Protein 6F8F (pdb70)

Foldseek 3Di:
DKDKDKDKDKDALQVCCCVVQHQKHKDDWDDRDPVDQWIKIKMWRCAQDDPVRRQAIWIKIATAGAHPFKWWKKKKKFWQFPVRDTDLIDIDPGTDIHGHGDIDGGSHSDGVVCCPPCVNRRQVNHMIMMMMMMMTD/DVDDPDDDDD

Nearest PDB structures (foldseek):
  7liq-assembly1_A  TM=9.786E-01  e=2.882E-26  Homo sapiens
  7klz-assembly1_A  TM=9.822E-01  e=1.164E-24  Homo sapiens
  6i41-assembly1_A  TM=9.620E-01  e=3.241E-24  Homo sapiens
  6i7a-assembly1_E  TM=9.557E-01  e=4.069E-24  Homo sapiens
  6i5p-assembly1_A  TM=9.547E-01  e=4.308E-24  Homo sapiens

B-factor: mean 62.95, std 16.8, range [38.71, 118.48]

Sequence (147 aa):
KVVKFSYMWT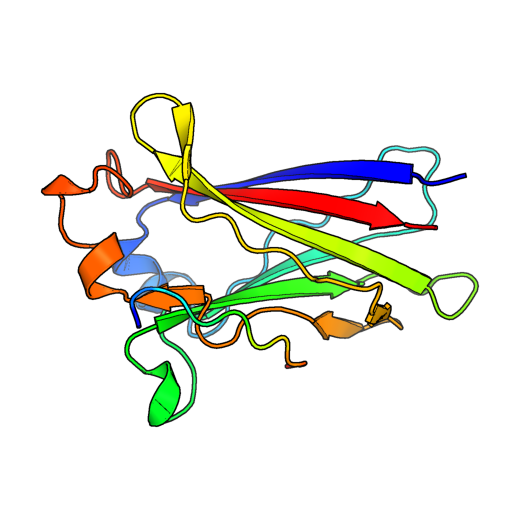INNFSFCREEMGEVIKSSTFSSGANDKLKWCLRVNPKGLDEESKDYLSLYLLLVSCPKSEVRAKFKFSILNAKGEETKAMESQRAYRFVQGKDWGFKKFIRRDFLLDEANGLLPDDKLTLFCEVSVVPEQDCAVTSG

Structure (mmCIF, N/CA/C/O backbone):
data_6F8F
#
_entry.id   6F8F
#
_cell.length_a   53.925
_cell.length_b   53.925
_cell.length_c   207.410
_cell.angle_alpha   90.00
_cell.angle_beta   90.00
_cell.angle_gamma   120.00
#
_symmetry.space_group_name_H-M   'P 65 2 2'
#
loop_
_entity.id
_entity.type
_entity.pdbx_description
1 polymer 'Speckle-type POZ protein'
2 polymer 'Pancreas/duodenum homeobox protein 1'
3 water water
#
loop_
_atom_site.group_PDB
_atom_site.id
_atom_site.type_symbol
_atom_site.label_atom_id
_atom_site.label_alt_id
_atom_site.label_comp_id
_atom_site.label_asym_id
_atom_site.label_entity_id
_atom_site.label_seq_id
_atom_site.pdbx_PDB_ins_code
_atom_site.Cartn_x
_atom_site.Cartn_y
_atom_site.Cartn_z
_atom_site.occupancy
_atom_site.B_iso_or_equiv
_atom_site.auth_seq_id
_atom_site.auth_comp_id
_atom_site.auth_asym_id
_atom_site.auth_atom_id
_atom_site.pdbx_PDB_model_num
ATOM 1 N N . LYS A 1 7 ? 16.674 30.771 -11.789 1.00 114.32 28 LYS D N 1
ATOM 2 C CA . LYS A 1 7 ? 17.650 29.781 -11.227 1.00 109.07 28 LYS D CA 1
ATOM 3 C C . LYS A 1 7 ? 17.175 29.133 -9.905 1.00 106.53 28 LYS D C 1
ATOM 4 O O . LYS A 1 7 ? 16.300 29.662 -9.181 1.00 98.92 28 LYS D O 1
ATOM 7 N N . VAL A 1 8 ? 17.759 27.963 -9.636 1.00 106.48 29 VAL D N 1
ATOM 8 C CA . VAL A 1 8 ? 17.571 27.224 -8.379 1.00 103.28 29 VAL D CA 1
ATOM 9 C C . VAL A 1 8 ? 18.429 27.779 -7.233 1.00 101.63 29 VAL D C 1
ATOM 10 O O . VAL A 1 8 ? 19.616 28.098 -7.422 1.00 103.16 29 VAL D O 1
ATOM 14 N N . VAL A 1 9 ? 17.807 27.892 -6.056 1.00 94.18 30 VAL D N 1
ATOM 15 C CA . VAL A 1 9 ? 18.498 28.151 -4.787 1.00 80.05 30 VAL D CA 1
ATOM 16 C C . VAL A 1 9 ? 18.617 26.811 -4.035 1.00 74.19 30 VAL D C 1
ATOM 17 O O . VAL A 1 9 ? 17.604 26.292 -3.524 1.00 69.86 30 VAL D O 1
ATOM 21 N N . LYS A 1 10 ? 19.828 26.261 -3.973 1.00 63.04 31 LYS D N 1
ATOM 22 C CA . LYS A 1 10 ? 20.072 24.982 -3.322 1.00 69.76 31 LYS D CA 1
ATOM 23 C C . LYS A 1 10 ? 20.649 25.287 -1.908 1.00 69.16 31 LYS D C 1
ATOM 24 O O . LYS A 1 10 ? 21.605 26.036 -1.787 1.00 69.61 31 LYS D O 1
ATOM 28 N N . PHE A 1 11 ? 20.056 24.741 -0.843 1.00 58.61 32 PHE D N 1
ATOM 29 C CA . PHE A 1 11 ? 20.670 24.846 0.501 1.00 61.29 32 PHE D CA 1
ATOM 30 C C . PHE A 1 11 ? 20.456 23.564 1.345 1.00 64.28 32 PHE D C 1
ATOM 31 O O . PHE A 1 11 ? 19.818 22.589 0.872 1.00 58.77 32 PHE D O 1
ATOM 39 N N . SER A 1 12 ? 20.992 23.573 2.573 1.00 53.35 33 SER D N 1
ATOM 40 C CA . SER A 1 12 ? 20.942 22.433 3.478 1.00 52.85 33 SER D CA 1
ATOM 41 C C . SER A 1 12 ? 20.797 22.784 4.952 1.00 55.06 33 SER D C 1
ATOM 42 O O . SER A 1 12 ? 20.877 23.943 5.363 1.00 59.39 33 SER D O 1
ATOM 45 N N . TYR A 1 13 ? 20.509 21.757 5.730 1.00 49.41 34 TYR D N 1
ATOM 46 C CA . TYR A 1 13 ? 20.378 21.849 7.168 1.00 50.91 34 TYR D CA 1
ATOM 47 C C . TYR A 1 13 ? 20.796 20.504 7.668 1.00 48.82 34 TYR D C 1
ATOM 48 O O . TYR A 1 13 ? 20.369 19.485 7.100 1.00 46.42 34 TYR D O 1
ATOM 57 N N . MET A 1 14 ? 21.573 20.496 8.733 1.00 43.26 35 MET D N 1
ATOM 58 C CA . MET A 1 14 ? 21.961 19.298 9.458 1.00 44.04 35 MET D CA 1
ATOM 59 C C . MET A 1 14 ? 21.335 19.317 10.816 1.00 45.42 35 MET D C 1
ATOM 60 O O . MET A 1 14 ? 21.541 20.261 11.604 1.00 45.06 35 MET D O 1
ATOM 65 N N . TRP A 1 15 ? 20.515 18.303 11.095 1.00 42.95 36 TRP D N 1
ATOM 66 C CA . TRP A 1 15 ? 19.771 18.245 12.320 1.00 44.30 36 TRP D CA 1
ATOM 67 C C . TRP A 1 15 ? 20.301 17.085 13.177 1.00 46.79 36 TRP D C 1
ATOM 68 O O . TRP A 1 15 ? 20.343 15.953 12.698 1.00 46.07 36 TRP D O 1
ATOM 79 N N . THR A 1 16 ? 20.757 17.352 14.397 1.00 48.88 37 THR D N 1
ATOM 80 C CA . THR A 1 16 ? 21.214 16.249 15.286 1.00 52.04 37 THR D CA 1
ATOM 81 C C . THR A 1 16 ? 20.195 16.120 16.388 1.00 47.47 37 THR D C 1
ATOM 82 O O . THR A 1 16 ? 19.928 17.068 17.089 1.00 47.67 37 THR D O 1
ATOM 86 N N . ILE A 1 17 ? 19.558 14.964 16.467 1.00 42.08 38 ILE D N 1
ATOM 87 C CA . ILE A 1 17 ? 18.667 14.661 17.552 1.00 45.25 38 ILE D CA 1
ATOM 88 C C . ILE A 1 17 ? 19.445 13.814 18.542 1.00 48.01 38 ILE D C 1
ATOM 89 O O . ILE A 1 17 ? 19.745 12.659 18.242 1.00 41.57 38 ILE D O 1
ATOM 94 N N . ASN A 1 18 ? 19.743 14.399 19.711 1.00 45.70 39 ASN D N 1
ATOM 95 C CA . ASN A 1 18 ? 20.457 13.671 20.777 1.00 49.97 39 ASN D CA 1
ATOM 96 C C . ASN A 1 18 ? 19.504 12.720 21.491 1.00 45.32 39 ASN D C 1
ATOM 97 O O . ASN A 1 18 ? 18.268 12.944 21.577 1.00 44.10 39 ASN D O 1
ATOM 102 N N . ASN A 1 19 ? 20.079 11.660 22.017 1.00 43.61 40 ASN D N 1
ATOM 103 C CA . ASN A 1 19 ? 19.327 10.680 22.865 1.00 48.27 40 ASN D CA 1
ATOM 104 C C . ASN A 1 19 ? 18.111 10.169 22.130 1.00 46.38 40 ASN D C 1
ATOM 105 O O . ASN A 1 19 ? 16.972 10.148 22.661 1.00 44.36 40 ASN D O 1
ATOM 110 N N . PHE A 1 20 ? 18.368 9.753 20.900 1.00 47.72 41 PHE D N 1
ATOM 111 C CA . PHE A 1 20 ? 17.290 9.426 19.946 1.00 49.42 41 PHE D CA 1
ATOM 112 C C . PHE A 1 20 ? 16.436 8.295 20.501 1.00 55.38 41 PHE D C 1
ATOM 113 O O . PHE A 1 20 ? 15.206 8.350 20.451 1.00 46.47 41 PHE D O 1
ATOM 121 N N . SER A 1 21 ? 17.076 7.279 21.084 1.00 58.26 42 SER D N 1
ATOM 122 C CA . SER A 1 21 ? 16.315 6.122 21.618 1.00 55.67 42 SER D CA 1
ATOM 123 C C . SER A 1 21 ? 15.259 6.470 22.678 1.00 49.53 42 SER D C 1
ATOM 124 O O . SER A 1 21 ? 14.365 5.692 22.855 1.00 51.72 42 SER D O 1
ATOM 127 N N . PHE A 1 22 ? 15.323 7.664 23.318 1.00 54.70 43 PHE D N 1
ATOM 128 C CA . PHE A 1 22 ? 14.312 8.173 24.296 1.00 52.61 43 PHE D CA 1
ATOM 129 C C . PHE A 1 22 ? 13.466 9.351 23.813 1.00 58.21 43 PHE D C 1
ATOM 130 O O . PHE A 1 22 ? 12.670 9.910 24.594 1.00 60.84 43 PHE D O 1
ATOM 138 N N . CYS A 1 23 ? 13.619 9.759 22.551 1.00 58.11 44 CYS D N 1
ATOM 139 C CA . CYS A 1 23 ? 13.066 11.050 22.134 1.00 49.82 44 CYS D CA 1
ATOM 140 C C . CYS A 1 23 ? 11.600 11.035 21.962 1.00 49.21 44 CYS D C 1
ATOM 141 O O . CYS A 1 23 ? 10.981 12.106 21.904 1.00 52.96 44 CYS D O 1
ATOM 144 N N . ARG A 1 24 ? 11.000 9.866 21.826 1.00 58.89 45 ARG D N 1
ATOM 145 C CA . ARG A 1 24 ? 9.531 9.840 21.717 1.00 68.46 45 ARG D CA 1
ATOM 146 C C . ARG A 1 24 ? 8.912 10.237 23.085 1.00 66.92 45 ARG D C 1
ATOM 147 O O . ARG A 1 24 ? 7.933 10.982 23.139 1.00 66.67 45 ARG D O 1
ATOM 155 N N . GLU A 1 25 ? 9.548 9.790 24.163 1.00 66.16 46 GLU D N 1
ATOM 156 C CA . GLU A 1 25 ? 9.167 10.140 25.557 1.00 77.32 46 GLU D CA 1
ATOM 157 C C . GLU A 1 25 ? 9.453 11.616 25.890 1.00 71.95 46 GLU D C 1
ATOM 158 O O . GLU A 1 25 ? 8.559 12.343 26.340 1.00 78.78 46 GLU D O 1
ATOM 164 N N . GLU A 1 26 ? 10.696 12.025 25.651 1.00 64.65 47 GLU D N 1
ATOM 165 C CA . GLU A 1 26 ? 11.242 13.341 26.053 1.00 67.03 47 GLU D CA 1
ATOM 166 C C . GLU A 1 26 ? 10.786 14.536 25.163 1.00 70.62 47 GLU D C 1
ATOM 167 O O . GLU A 1 26 ? 10.616 15.670 25.652 1.00 67.94 47 GLU D O 1
ATOM 173 N N . MET A 1 27 ? 10.582 14.258 23.874 1.00 66.77 48 MET D N 1
ATOM 174 C CA . MET A 1 27 ? 10.203 15.252 22.836 1.00 60.02 48 MET D CA 1
ATOM 175 C C . MET A 1 27 ? 8.808 15.074 22.225 1.00 58.22 48 MET D C 1
ATOM 176 O O . MET A 1 27 ? 8.288 16.012 21.648 1.00 55.59 48 MET D O 1
ATOM 181 N N . GLY A 1 28 ? 8.253 13.864 22.284 1.00 58.17 49 GLY D N 1
ATOM 182 C CA . GLY A 1 28 ? 6.889 13.603 21.836 1.00 61.84 49 GLY D CA 1
ATOM 183 C C . GLY A 1 28 ? 6.761 12.766 20.563 1.00 56.02 49 GLY D C 1
ATOM 184 O O . GLY A 1 28 ? 7.750 12.235 20.039 1.00 55.00 49 GLY D O 1
ATOM 185 N N . GLU A 1 29 ? 5.515 12.681 20.108 1.00 56.82 50 GLU D N 1
ATOM 186 C CA . GLU A 1 29 ? 5.063 11.932 18.930 1.00 61.88 50 GLU D CA 1
ATOM 187 C C . GLU A 1 29 ? 5.535 12.599 17.666 1.00 59.32 50 GLU D C 1
ATOM 188 O O . GLU A 1 29 ? 5.764 11.922 16.664 1.00 58.55 50 GLU D O 1
ATOM 194 N N . VAL A 1 30 ? 5.549 13.929 17.688 1.00 52.97 51 VAL D N 1
ATOM 195 C CA . VAL A 1 30 ? 6.061 14.746 16.598 1.00 54.01 51 VAL D CA 1
ATOM 196 C C . VAL A 1 30 ? 7.148 15.725 17.136 1.00 51.77 51 VAL D C 1
ATOM 197 O O . VAL A 1 30 ? 7.046 16.265 18.241 1.00 56.79 51 VAL D O 1
ATOM 201 N N . ILE A 1 31 ? 8.220 15.896 16.389 1.00 49.57 52 ILE D N 1
ATOM 202 C CA . ILE A 1 31 ? 9.369 16.687 16.825 1.00 46.73 52 ILE D CA 1
ATOM 203 C C . ILE A 1 31 ? 9.662 17.626 15.706 1.00 47.06 52 ILE D C 1
ATOM 204 O O . ILE A 1 31 ? 9.912 17.163 14.591 1.00 44.82 52 ILE D O 1
ATOM 209 N N . LYS A 1 32 ? 9.685 18.940 15.990 1.00 43.37 53 LYS D N 1
ATOM 210 C CA . LYS A 1 32 ? 10.082 19.930 14.986 1.00 41.94 53 LYS D CA 1
ATOM 211 C C . LYS A 1 32 ? 11.456 20.477 15.263 1.00 46.64 53 LYS D C 1
ATOM 212 O O . LYS A 1 32 ? 11.755 20.789 16.385 1.00 44.66 53 LYS D O 1
ATOM 218 N N . SER A 1 33 ? 12.268 20.577 14.219 1.00 43.71 54 SER D N 1
ATOM 219 C CA . SER A 1 33 ? 13.544 21.179 14.311 1.00 43.51 54 SER D CA 1
ATOM 220 C C . SER A 1 33 ? 13.459 22.680 14.505 1.00 48.94 54 SER D C 1
ATOM 221 O O . SER A 1 33 ? 12.391 23.338 14.319 1.00 41.20 54 SER D O 1
ATOM 224 N N . SER A 1 34 ? 14.622 23.250 14.771 1.00 42.03 55 SER D N 1
ATOM 225 C CA . SER A 1 34 ? 14.740 24.717 14.694 1.00 43.19 55 SER D CA 1
ATOM 226 C C . SER A 1 34 ? 14.523 25.200 13.280 1.00 44.39 55 SER D C 1
ATOM 227 O O . SER A 1 34 ? 14.850 24.497 12.343 1.00 47.74 55 SER D O 1
ATOM 230 N N . THR A 1 35 ? 13.987 26.413 13.136 1.00 47.13 56 THR D N 1
ATOM 231 C CA . THR A 1 35 ? 13.802 27.067 11.871 1.00 49.79 56 THR D CA 1
ATOM 232 C C . THR A 1 35 ? 15.075 27.418 11.144 1.00 49.92 56 THR D C 1
ATOM 233 O O . THR A 1 35 ? 16.041 27.888 11.724 1.00 60.84 56 THR D O 1
ATOM 237 N N . PHE A 1 36 ? 15.069 27.191 9.838 1.00 45.80 57 PHE D N 1
ATOM 238 C CA . PHE A 1 36 ? 16.226 27.478 9.008 1.00 45.97 57 PHE D CA 1
ATOM 239 C C . PHE A 1 36 ? 15.835 28.075 7.673 1.00 47.37 57 PHE D C 1
ATOM 240 O O . PHE A 1 36 ? 14.655 28.039 7.250 1.00 50.56 57 PHE D O 1
ATOM 248 N N . SER A 1 37 ? 16.850 28.604 7.005 1.00 46.37 58 SER D N 1
ATOM 249 C CA . SER A 1 37 ? 16.734 29.169 5.643 1.00 55.36 58 SER D CA 1
ATOM 250 C C . SER A 1 37 ? 18.081 29.082 4.964 1.00 55.71 58 SER D C 1
ATOM 251 O O . SER A 1 37 ? 19.082 28.677 5.599 1.00 65.16 58 SER D O 1
ATOM 254 N N . SER A 1 38 ? 18.133 29.499 3.697 1.00 70.61 59 SER D N 1
ATOM 255 C CA . SER A 1 38 ? 19.406 29.597 2.933 1.00 79.69 59 SER D CA 1
ATOM 256 C C . SER A 1 38 ? 20.376 30.645 3.511 1.00 79.69 59 SER D C 1
ATOM 257 O O . SER A 1 38 ? 21.596 30.436 3.496 1.00 85.23 59 SER D O 1
ATOM 260 N N . GLY A 1 39 ? 19.827 31.762 4.000 1.00 84.51 60 GLY D N 1
ATOM 261 C CA . GLY A 1 39 ? 20.609 32.800 4.702 1.00 90.74 60 GLY D CA 1
ATOM 262 C C . GLY A 1 39 ? 19.769 33.986 5.180 1.00 95.97 60 GLY D C 1
ATOM 263 O O . GLY A 1 39 ? 18.538 33.863 5.398 1.00 91.82 60 GLY D O 1
ATOM 264 N N . ALA A 1 40 ? 20.437 35.133 5.351 1.00 105.70 61 ALA D N 1
ATOM 265 C CA . ALA A 1 40 ? 19.770 36.414 5.685 1.00 109.28 61 ALA D CA 1
ATOM 266 C C . ALA A 1 40 ? 19.063 37.091 4.485 1.00 112.07 61 ALA D C 1
ATOM 267 O O . ALA A 1 40 ? 18.178 37.913 4.693 1.00 104.72 61 ALA D O 1
ATOM 269 N N . ASN A 1 41 ? 19.437 36.730 3.250 1.00 118.02 62 ASN D N 1
ATOM 270 C CA . ASN A 1 41 ? 18.797 37.240 2.019 1.00 116.83 62 ASN D CA 1
ATOM 271 C C . ASN A 1 41 ? 17.586 36.385 1.548 1.00 113.70 62 ASN D C 1
ATOM 272 O O . ASN A 1 41 ? 17.335 36.265 0.337 1.00 111.00 62 ASN D O 1
ATOM 274 N N . ASP A 1 42 ? 16.824 35.827 2.496 1.00 98.41 63 ASP D N 1
ATOM 275 C CA . ASP A 1 42 ? 15.827 34.787 2.20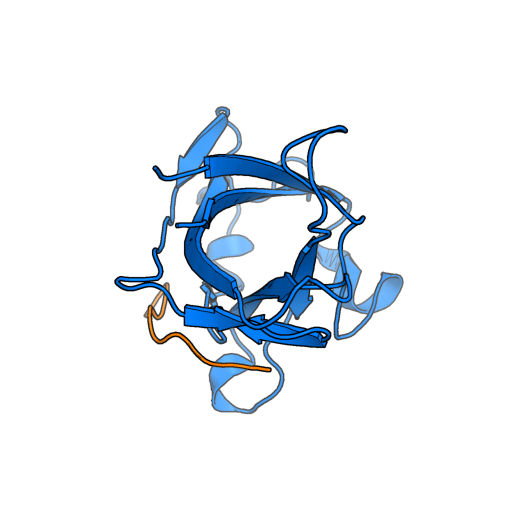0 1.00 93.12 63 ASP D CA 1
ATOM 276 C C . ASP A 1 42 ? 14.500 35.057 2.933 1.00 83.34 63 ASP D C 1
ATOM 277 O O . ASP A 1 42 ? 14.410 34.944 4.160 1.00 79.74 63 ASP D O 1
ATOM 282 N N . LYS A 1 43 ? 13.462 35.385 2.164 1.00 80.39 64 LYS D N 1
ATOM 283 C CA . LYS A 1 43 ? 12.078 35.434 2.690 1.00 84.06 64 LYS D CA 1
ATOM 284 C C . LYS A 1 43 ? 11.592 34.100 3.387 1.00 84.89 64 LYS D C 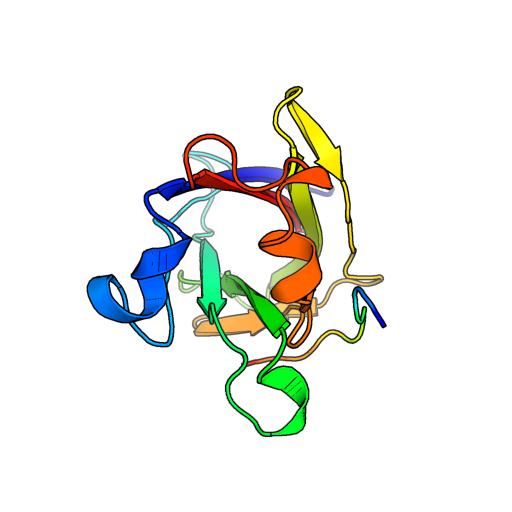1
ATOM 285 O O . LYS A 1 43 ? 10.656 34.114 4.204 1.00 77.13 64 LYS D O 1
ATOM 287 N N . LEU A 1 44 ? 12.228 32.962 3.079 1.00 77.78 65 LEU D N 1
ATOM 288 C CA . LEU A 1 44 ? 11.656 31.650 3.406 1.00 76.51 65 LEU D CA 1
ATOM 289 C C . LEU A 1 44 ? 12.171 31.059 4.698 1.00 66.37 65 LEU D C 1
ATOM 290 O O . LEU A 1 44 ? 13.383 30.958 4.916 1.00 68.42 65 LEU D O 1
ATOM 295 N N . LYS A 1 45 ? 11.251 30.565 5.503 1.00 58.24 66 LYS D N 1
ATOM 296 C CA . LYS A 1 45 ? 11.645 29.882 6.716 1.00 64.12 66 LYS D CA 1
ATOM 297 C C . LYS A 1 45 ? 11.029 28.484 6.726 1.00 53.99 66 LYS D C 1
ATOM 298 O O . LYS A 1 45 ? 9.812 28.327 6.645 1.00 61.80 66 LYS D O 1
ATOM 302 N N . TRP A 1 46 ? 11.895 27.498 6.886 1.00 50.83 67 TRP D N 1
ATOM 303 C CA . TRP A 1 46 ? 11.532 26.065 6.918 1.00 48.87 67 TRP D CA 1
ATOM 304 C C . TRP A 1 46 ? 11.908 25.353 8.206 1.00 49.26 67 TRP D C 1
ATOM 305 O O . TRP A 1 46 ? 12.749 25.837 8.969 1.00 46.28 67 TRP D O 1
ATOM 316 N N . CYS A 1 47 ? 11.272 24.216 8.499 1.00 48.14 68 CYS D N 1
ATOM 317 C CA . CYS A 1 47 ? 11.798 23.284 9.533 1.00 48.92 68 CYS D CA 1
ATOM 318 C C . CYS A 1 47 ? 11.584 21.844 9.090 1.00 49.56 68 CYS D C 1
ATOM 319 O O . CYS A 1 47 ? 10.879 21.612 8.107 1.00 44.56 68 CYS D O 1
ATOM 322 N N . LEU A 1 48 ? 12.263 20.916 9.763 1.00 44.48 69 LEU D N 1
ATOM 323 C CA . LEU A 1 48 ? 12.024 19.492 9.605 1.00 43.68 69 LEU D CA 1
ATOM 324 C C . LEU A 1 48 ? 11.099 19.033 10.684 1.00 43.79 69 LEU D C 1
ATOM 325 O O . LEU A 1 48 ? 11.096 19.540 11.770 1.00 43.10 69 LEU D O 1
ATOM 330 N N . ARG A 1 49 ? 10.307 18.025 10.391 1.00 41.64 70 ARG D N 1
ATOM 331 C CA . ARG A 1 49 ? 9.396 17.423 11.344 1.00 38.80 70 ARG D CA 1
ATOM 332 C C . ARG A 1 49 ? 9.623 15.890 11.269 1.00 45.72 70 ARG D C 1
ATOM 333 O O . ARG A 1 49 ? 9.632 15.330 10.176 1.00 45.30 70 ARG D O 1
ATOM 341 N N . VAL A 1 50 ? 9.788 15.234 12.412 1.00 42.52 71 VAL D N 1
ATOM 342 C CA . VAL A 1 50 ? 10.063 13.819 12.499 1.00 43.50 71 VAL D CA 1
ATOM 343 C C . VAL A 1 50 ? 8.993 13.277 13.398 1.00 45.86 71 VAL D C 1
ATOM 344 O O . VAL A 1 50 ? 8.628 13.942 14.355 1.00 43.83 71 VAL D O 1
ATOM 348 N N . ASN A 1 51 ? 8.430 12.122 13.050 1.00 42.10 72 ASN D N 1
ATOM 349 C CA . ASN A 1 51 ? 7.659 11.295 13.969 1.00 41.93 72 ASN D CA 1
ATOM 350 C C . ASN A 1 51 ? 8.531 10.080 14.246 1.00 49.45 72 ASN D C 1
ATOM 351 O O . ASN A 1 51 ? 8.686 9.232 13.360 1.00 44.27 72 ASN D O 1
ATOM 356 N N . PRO A 1 52 ? 9.133 9.983 15.435 1.00 44.60 73 PRO D N 1
ATOM 357 C CA . PRO A 1 52 ? 10.049 8.850 15.627 1.00 44.44 73 PRO D CA 1
ATOM 358 C C . PRO A 1 52 ? 9.413 7.460 15.454 1.00 46.68 73 PRO D C 1
ATOM 359 O O . PRO A 1 52 ? 10.133 6.530 15.084 1.00 45.46 73 PRO D O 1
ATOM 363 N N . LYS A 1 53 ? 8.107 7.322 15.715 1.00 45.62 74 LYS D N 1
ATOM 364 C CA . LYS A 1 53 ? 7.343 6.186 15.215 1.00 54.00 74 LYS D CA 1
ATOM 365 C C . LYS A 1 53 ? 6.222 6.753 14.355 1.00 50.76 74 LYS D C 1
ATOM 366 O O . LYS A 1 53 ? 5.509 7.661 14.812 1.00 47.60 74 LYS D O 1
ATOM 370 N N . GLY A 1 54 ? 6.002 6.190 13.159 1.00 49.87 75 GLY D N 1
ATOM 371 C CA . GLY A 1 54 ? 4.934 6.677 12.259 1.00 51.55 75 GLY D CA 1
ATOM 372 C C . GLY A 1 54 ? 3.574 6.585 12.946 1.00 52.70 75 GLY D C 1
ATOM 373 O O . GLY A 1 54 ? 3.381 5.774 13.830 1.00 58.34 75 GLY D O 1
ATOM 374 N N . LEU A 1 55 ? 2.639 7.431 12.537 1.00 62.72 76 LEU D N 1
ATOM 375 C CA . LEU A 1 55 ? 1.394 7.651 13.282 1.00 70.90 76 LEU D CA 1
ATOM 376 C C . LEU A 1 55 ? 0.135 6.911 12.730 1.00 81.32 76 LEU D C 1
ATOM 377 O O . LEU A 1 55 ? -1.016 7.352 12.929 1.00 79.87 76 LEU D O 1
ATOM 382 N N . ASP A 1 56 ? 0.351 5.791 12.048 1.00 78.38 77 ASP D N 1
ATOM 383 C CA . ASP A 1 56 ? -0.744 4.911 11.660 1.00 75.52 77 ASP D CA 1
ATOM 384 C C . ASP A 1 56 ? -0.216 3.492 11.666 1.00 78.43 77 ASP D C 1
ATOM 385 O O . ASP A 1 56 ? 1.018 3.298 11.741 1.00 64.34 77 ASP D O 1
ATOM 390 N N . GLU A 1 57 ? -1.144 2.527 11.585 1.00 80.89 78 GLU D N 1
ATOM 391 C CA . GLU A 1 57 ? -0.837 1.084 11.655 1.00 84.49 78 GLU D CA 1
ATOM 392 C C . GLU A 1 57 ? 0.330 0.724 10.746 1.00 75.32 78 GLU D C 1
ATOM 393 O O . GLU A 1 57 ? 1.280 0.041 11.159 1.00 80.91 78 GLU D O 1
ATOM 395 N N . GLU A 1 58 ? 0.257 1.244 9.527 1.00 76.82 79 GLU D N 1
ATOM 396 C CA . GLU A 1 58 ? 1.195 0.929 8.449 1.00 83.13 79 GLU D CA 1
ATOM 397 C C . GLU A 1 58 ? 2.599 1.465 8.670 1.00 78.28 79 GLU D C 1
ATOM 398 O O . GLU A 1 58 ? 3.571 0.766 8.361 1.00 72.90 79 GLU D O 1
ATOM 404 N N . SER A 1 59 ? 2.709 2.702 9.171 1.00 71.32 80 SER D N 1
ATOM 405 C CA . SER A 1 59 ? 4.023 3.338 9.391 1.00 61.19 80 SER D CA 1
ATOM 406 C C . SER A 1 59 ? 4.577 3.150 10.804 1.00 57.16 80 SER D C 1
ATOM 407 O O . SER A 1 59 ? 5.728 3.546 11.055 1.00 53.59 80 SER D O 1
ATOM 410 N N . LYS A 1 60 ? 3.816 2.515 11.706 1.00 62.33 81 LYS D N 1
ATOM 411 C CA . LYS A 1 60 ? 4.231 2.319 13.140 1.00 61.94 81 LYS D CA 1
ATOM 412 C C . LYS A 1 60 ? 5.672 1.819 13.295 1.00 57.56 81 LYS D C 1
ATOM 413 O O . LYS A 1 60 ? 6.351 2.220 14.231 1.00 66.77 81 LYS D O 1
ATOM 417 N N . ASP A 1 61 ? 6.181 1.012 12.353 1.00 55.14 82 ASP D N 1
ATOM 418 C CA . ASP A 1 61 ? 7.609 0.588 12.381 1.00 58.14 82 ASP D CA 1
ATOM 419 C C . ASP A 1 61 ? 8.662 1.505 11.720 1.00 49.84 82 ASP D C 1
ATOM 420 O O . ASP A 1 61 ? 9.914 1.183 11.658 1.00 50.22 82 ASP D O 1
ATOM 425 N N . TYR A 1 62 ? 8.195 2.676 11.276 1.00 47.86 83 TYR D N 1
ATOM 426 C CA . TYR A 1 62 ? 9.049 3.596 10.569 1.00 46.27 83 TYR D CA 1
ATOM 427 C C . TYR A 1 62 ? 9.230 4.936 11.310 1.00 45.33 83 TYR D C 1
ATOM 428 O O . TYR A 1 62 ? 8.323 5.443 11.948 1.00 48.30 83 TYR D O 1
ATOM 437 N N . LEU A 1 63 ? 10.405 5.511 11.181 1.00 46.32 84 LEU D N 1
ATOM 438 C CA . LEU A 1 63 ? 10.557 6.963 11.395 1.00 48.24 84 LEU D CA 1
ATOM 439 C C . LEU A 1 63 ? 10.050 7.691 10.161 1.00 44.48 84 LEU D C 1
ATOM 440 O O . LEU A 1 63 ? 10.388 7.312 9.006 1.00 40.62 84 LEU D O 1
ATOM 445 N N . SER A 1 64 ? 9.224 8.698 10.398 1.00 42.10 85 SER D N 1
ATOM 446 C CA . SER A 1 64 ? 8.685 9.601 9.359 1.00 43.86 85 SER D CA 1
ATOM 447 C C . SER A 1 64 ? 9.426 10.954 9.384 1.00 44.65 85 SER D C 1
ATOM 448 O O . SER A 1 64 ? 9.722 11.481 10.468 1.00 46.90 85 SER D O 1
ATOM 451 N N . LEU A 1 65 ? 9.695 11.477 8.198 1.00 41.60 86 LEU D N 1
ATOM 452 C CA . LEU A 1 65 ? 10.508 12.657 7.980 1.00 39.42 86 LEU D CA 1
ATOM 453 C C . LEU A 1 65 ? 9.922 13.574 6.901 1.00 44.72 86 LEU D C 1
ATOM 454 O O . LEU A 1 65 ? 9.728 13.172 5.726 1.00 39.75 86 LEU D O 1
ATOM 459 N N . TYR A 1 66 ? 9.623 14.820 7.299 1.00 40.37 87 TYR D N 1
ATOM 460 C CA . TYR A 1 66 ? 9.034 15.846 6.408 1.00 42.41 87 TYR D CA 1
ATOM 461 C C . TYR A 1 66 ? 9.783 17.184 6.416 1.00 41.19 87 TYR D C 1
ATOM 462 O O . TYR A 1 66 ? 10.362 17.561 7.447 1.00 47.94 87 TYR D O 1
ATOM 471 N N . LEU A 1 67 ? 9.688 17.902 5.307 1.00 40.01 88 LEU D N 1
ATOM 472 C CA . LEU A 1 67 ? 10.113 19.290 5.168 1.00 40.30 88 LEU D CA 1
ATOM 473 C C . LEU A 1 67 ? 8.834 20.157 5.280 1.00 48.8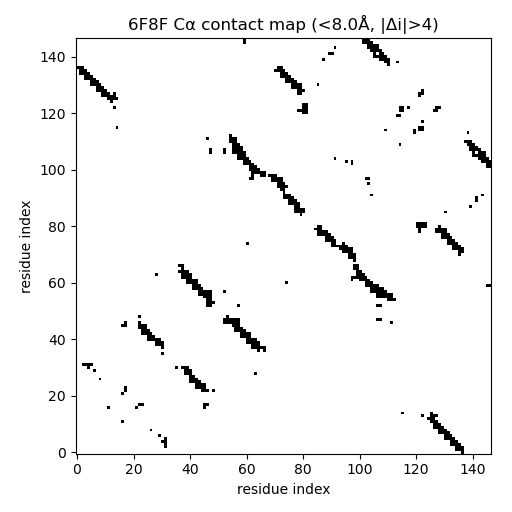9 88 LEU D C 1
ATOM 474 O O . LEU A 1 67 ? 7.845 19.903 4.604 1.00 49.67 88 LEU D O 1
ATOM 479 N N . LEU A 1 68 ? 8.846 21.106 6.204 1.00 38.71 89 LEU D N 1
ATOM 480 C CA . LEU A 1 68 ? 7.720 21.986 6.544 1.00 46.54 89 LEU D CA 1
ATOM 481 C C . LEU A 1 68 ? 8.113 23.440 6.197 1.00 49.27 89 LEU D C 1
ATOM 482 O O . LEU A 1 68 ? 9.195 23.873 6.552 1.00 48.91 89 LEU D O 1
ATOM 487 N N . LEU A 1 69 ? 7.285 24.136 5.414 1.00 53.31 90 LEU D N 1
ATOM 488 C CA . LEU A 1 69 ? 7.452 25.599 5.175 1.00 53.89 90 LEU D CA 1
ATOM 489 C C . LEU A 1 69 ? 6.773 26.387 6.306 1.00 59.78 90 LEU D C 1
ATOM 490 O O . LEU A 1 69 ? 5.548 26.311 6.494 1.00 61.01 90 LEU D O 1
ATOM 495 N N . VAL A 1 70 ? 7.559 27.095 7.097 1.00 57.19 91 VAL D N 1
ATOM 496 C CA . VAL A 1 70 ? 7.014 27.786 8.298 1.00 67.09 91 VAL D CA 1
ATOM 497 C C . VAL A 1 70 ? 6.579 29.248 8.038 1.00 72.19 91 VAL D C 1
ATOM 498 O O . VAL A 1 70 ? 5.587 29.689 8.583 1.00 70.48 91 VAL D O 1
ATOM 502 N N . SER A 1 71 ? 7.328 29.980 7.224 1.00 79.99 92 SER D N 1
ATOM 503 C CA . SER A 1 71 ? 7.048 31.392 6.948 1.00 80.33 92 SER D CA 1
ATOM 504 C C . SER A 1 71 ? 5.753 31.572 6.136 1.00 100.26 92 SER D C 1
ATOM 505 O O . SER A 1 71 ? 5.160 30.591 5.676 1.00 109.87 92 SER D O 1
ATOM 508 N N . CYS A 1 72 ? 5.333 32.830 5.966 1.00 109.78 93 CYS D N 1
ATOM 509 C CA . CYS A 1 72 ? 4.225 33.222 5.072 1.00 107.67 93 CYS D CA 1
ATOM 510 C C . CYS A 1 72 ? 4.789 33.923 3.821 1.00 105.56 93 CYS D C 1
ATOM 511 O O . CYS A 1 72 ? 4.918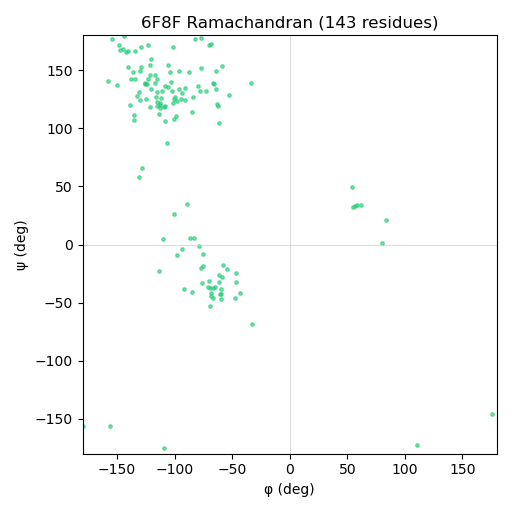 35.144 3.789 1.00 110.42 93 CYS D O 1
ATOM 514 N N . PRO A 1 73 ? 5.144 33.152 2.784 1.00 105.74 94 PRO D N 1
ATOM 515 C CA . PRO A 1 73 ? 5.924 33.744 1.695 1.00 108.66 94 PRO D CA 1
ATOM 516 C C . PRO A 1 73 ? 5.084 34.607 0.735 1.00 112.08 94 PRO D C 1
ATOM 517 O O . PRO A 1 73 ? 3.862 34.717 0.922 1.00 93.30 94 PRO D O 1
ATOM 521 N N . LYS A 1 74 ? 5.755 35.221 -0.254 1.00 118.48 95 LYS D N 1
ATOM 522 C CA . LYS A 1 74 ? 5.114 35.874 -1.420 1.00 113.00 95 LYS D CA 1
ATOM 523 C C . LYS A 1 74 ? 3.817 35.138 -1.813 1.00 111.70 95 LYS D C 1
ATOM 524 O O . LYS A 1 74 ? 2.700 35.656 -1.627 1.00 103.44 95 LYS D O 1
ATOM 526 N N . SER A 1 75 ? 3.976 33.923 -2.326 1.00 101.81 96 SER D N 1
ATOM 527 C CA . SER A 1 75 ? 2.860 32.982 -2.461 1.00 103.70 96 SER D CA 1
ATOM 528 C C . SER A 1 75 ? 3.431 31.575 -2.508 1.00 101.63 96 SER D C 1
ATOM 529 O O . SER A 1 75 ? 4.536 31.357 -1.997 1.00 113.59 96 SER D O 1
ATOM 532 N N . GLU A 1 76 ? 2.686 30.635 -3.104 1.00 83.00 97 GLU D N 1
ATOM 533 C CA . GLU A 1 76 ? 3.170 29.271 -3.392 1.00 86.13 97 GLU D CA 1
ATOM 534 C C . GLU A 1 76 ? 4.647 29.203 -3.727 1.00 81.10 97 GLU D C 1
ATOM 535 O O . GLU A 1 76 ? 5.185 30.049 -4.463 1.00 68.77 97 GLU D O 1
ATOM 541 N N . VAL A 1 77 ? 5.276 28.169 -3.178 1.00 72.32 98 VAL D N 1
ATOM 542 C CA . VAL A 1 77 ? 6.688 27.887 -3.363 1.00 61.25 98 VAL D CA 1
ATOM 543 C C . VAL A 1 77 ? 6.744 26.477 -3.918 1.00 55.49 98 VAL D C 1
ATOM 544 O O . VAL A 1 77 ? 6.032 25.576 -3.423 1.00 58.61 98 VAL D O 1
ATOM 548 N N . ARG A 1 78 ? 7.612 26.260 -4.891 1.00 54.44 99 ARG D N 1
ATOM 549 C CA . ARG A 1 78 ? 7.807 24.931 -5.449 1.00 55.88 99 ARG D CA 1
ATOM 550 C C . ARG A 1 78 ? 9.213 24.517 -5.131 1.00 54.66 99 ARG D C 1
ATOM 551 O O . ARG A 1 78 ? 10.189 25.204 -5.493 1.00 55.83 99 ARG D O 1
ATOM 559 N N . ALA A 1 79 ? 9.343 23.422 -4.389 1.00 53.56 100 ALA D N 1
ATOM 560 C CA . ALA A 1 79 ? 10.694 22.931 -4.050 1.00 50.57 100 ALA D CA 1
ATOM 561 C C . ALA A 1 79 ? 10.883 21.422 -4.219 1.00 40.02 100 ALA D C 1
ATOM 562 O O . ALA A 1 79 ? 10.037 20.696 -3.811 1.00 43.08 100 ALA D O 1
ATOM 564 N N . LYS A 1 80 ? 12.053 21.013 -4.689 1.00 41.21 101 LYS D N 1
ATOM 565 C CA . LYS A 1 80 ? 12.555 19.635 -4.545 1.00 47.25 101 LYS D CA 1
ATOM 566 C C . LYS A 1 80 ? 13.325 19.444 -3.207 1.00 53.10 101 LYS D C 1
ATOM 567 O O . LYS A 1 80 ? 13.976 20.362 -2.708 1.00 52.92 101 LYS D O 1
ATOM 573 N N . PHE A 1 81 ? 13.275 18.255 -2.651 1.00 45.63 102 PHE D N 1
ATOM 574 C CA . PHE A 1 81 ? 14.043 17.955 -1.454 1.00 49.58 102 PHE D CA 1
ATOM 575 C C . PHE A 1 81 ? 14.642 16.589 -1.443 1.00 51.28 102 PHE D C 1
ATOM 576 O O . PHE A 1 81 ? 14.133 15.691 -2.075 1.00 52.74 102 PHE D O 1
ATOM 584 N N . LYS A 1 82 ? 15.741 16.481 -0.725 1.00 51.32 103 LYS D N 1
ATOM 585 C CA . LYS A 1 82 ? 16.492 15.272 -0.494 1.00 50.42 103 LYS D CA 1
ATOM 586 C C . LYS A 1 82 ? 16.801 15.164 1.009 1.00 50.31 103 LYS D C 1
ATOM 587 O O . LYS A 1 82 ? 17.371 16.101 1.599 1.00 45.27 103 LYS D O 1
ATOM 593 N N . PHE A 1 83 ? 16.472 14.014 1.601 1.00 48.90 104 PHE D N 1
ATOM 594 C CA . PHE A 1 83 ? 16.903 13.665 2.959 1.00 46.08 104 PHE D CA 1
ATOM 595 C C . PHE A 1 83 ? 17.832 12.444 2.976 1.00 53.83 104 PHE D C 1
ATOM 596 O O . PHE A 1 83 ? 17.592 11.423 2.278 1.00 46.77 104 PHE D O 1
ATOM 604 N N . SER A 1 84 ? 18.813 12.504 3.853 1.00 48.97 105 SER D N 1
ATOM 605 C CA . SER A 1 84 ? 19.623 11.349 4.133 1.00 51.38 105 SER D CA 1
ATOM 606 C C . SER A 1 84 ? 20.113 11.331 5.594 1.00 51.87 105 SER D C 1
ATOM 607 O O . SER A 1 84 ? 19.934 12.322 6.344 1.00 50.88 105 SER D O 1
ATOM 610 N N . ILE A 1 85 ? 20.734 10.214 5.989 1.00 47.04 106 ILE D N 1
ATOM 611 C CA . ILE A 1 85 ? 21.131 9.945 7.373 1.00 45.54 106 ILE D CA 1
ATOM 612 C C . ILE A 1 85 ? 22.618 9.883 7.359 1.00 50.33 106 ILE D C 1
ATOM 613 O O . ILE A 1 85 ? 23.153 9.227 6.477 1.00 51.80 106 ILE D O 1
ATOM 618 N N . LEU A 1 86 ? 23.291 10.590 8.274 1.00 52.58 107 LEU D N 1
ATOM 619 C CA . LEU A 1 86 ? 24.751 10.611 8.289 1.00 55.05 107 LEU D CA 1
ATOM 620 C C . LEU A 1 86 ? 25.217 9.549 9.269 1.00 64.70 107 LEU D C 1
ATOM 621 O O . LEU A 1 86 ? 24.785 9.525 10.414 1.00 56.87 107 LEU D O 1
ATOM 626 N N . ASN A 1 87 ? 26.064 8.631 8.812 1.00 67.54 108 ASN D N 1
ATOM 627 C CA . ASN A 1 87 ? 26.530 7.554 9.692 1.00 71.09 108 ASN D CA 1
ATOM 628 C C . ASN A 1 87 ? 27.687 8.019 10.574 1.00 77.85 108 ASN D C 1
ATOM 629 O O . ASN A 1 87 ? 28.154 9.166 10.459 1.00 61.85 108 ASN D O 1
ATOM 634 N N . ALA A 1 88 ? 28.123 7.116 11.454 1.00 79.34 109 ALA D N 1
ATOM 635 C CA . ALA A 1 88 ? 29.313 7.293 12.287 1.00 85.42 109 ALA D CA 1
ATOM 636 C C . ALA A 1 88 ? 30.536 7.879 11.551 1.00 84.76 109 ALA D C 1
ATOM 637 O O . ALA A 1 88 ? 31.225 8.759 12.089 1.00 81.23 109 ALA D O 1
ATOM 639 N N . LYS A 1 89 ? 30.790 7.426 10.325 1.00 88.46 110 LYS D N 1
ATOM 640 C CA . LYS A 1 89 ? 31.959 7.912 9.553 1.00 90.24 110 LYS D CA 1
ATOM 641 C C . LYS A 1 89 ? 31.770 9.283 8.890 1.00 89.10 110 LYS D C 1
ATOM 642 O O . LYS A 1 89 ? 32.693 9.767 8.244 1.00 95.29 110 LYS D O 1
ATOM 648 N N . GLY A 1 90 ? 30.600 9.907 9.034 1.00 88.48 111 GLY D N 1
ATOM 649 C CA . GLY A 1 90 ? 30.313 11.194 8.393 1.00 84.34 111 GLY D CA 1
ATOM 650 C C . GLY A 1 90 ? 29.838 11.037 6.956 1.00 81.25 111 GLY D C 1
ATOM 651 O O . GLY A 1 90 ? 29.906 11.984 6.175 1.00 73.98 111 GLY D O 1
ATOM 652 N N . GLU A 1 91 ? 29.333 9.856 6.596 1.00 76.38 112 GLU D N 1
ATOM 653 C CA . GLU A 1 91 ? 28.947 9.596 5.208 1.00 71.43 112 GLU D CA 1
ATOM 654 C C . GLU A 1 91 ? 27.434 9.657 5.093 1.00 73.84 112 GLU D C 1
ATOM 655 O O . GLU A 1 91 ? 26.697 9.339 6.014 1.00 66.55 112 GLU D O 1
ATOM 661 N N . GLU A 1 92 ? 26.970 10.075 3.941 1.00 71.27 113 GLU D N 1
ATOM 662 C CA . GLU A 1 92 ? 25.555 10.188 3.709 1.00 70.31 113 GLU D CA 1
ATOM 663 C C . GLU A 1 92 ? 25.019 8.840 3.290 1.00 67.47 113 GLU D C 1
ATOM 664 O O . GLU A 1 92 ? 25.552 8.268 2.368 1.00 70.89 113 GLU D O 1
ATOM 670 N N . THR A 1 93 ? 23.981 8.328 3.949 1.00 60.41 114 THR D N 1
ATOM 671 C CA . THR A 1 93 ? 23.331 7.086 3.520 1.00 56.29 114 THR D CA 1
ATOM 672 C C . THR A 1 93 ? 21.841 7.219 3.528 1.00 54.41 114 THR D C 1
ATOM 673 O O . THR A 1 93 ? 21.293 8.157 4.095 1.00 56.76 114 THR D O 1
ATOM 677 N N . LYS A 1 94 ? 21.200 6.248 2.898 1.00 46.83 115 LYS D N 1
ATOM 678 C CA . LYS A 1 94 ? 19.791 6.062 2.941 1.00 52.84 115 LYS D CA 1
ATOM 679 C C . LYS A 1 94 ? 19.016 7.254 2.348 1.00 57.07 115 LYS D C 1
ATOM 680 O O . LYS A 1 94 ? 17.885 7.569 2.762 1.00 57.00 115 LYS D O 1
ATOM 686 N N . ALA A 1 95 ? 19.616 7.855 1.338 1.00 54.17 116 ALA D N 1
ATOM 687 C CA . ALA A 1 95 ? 19.079 9.058 0.742 1.00 48.74 116 ALA D CA 1
ATOM 688 C C . ALA A 1 95 ? 17.859 8.796 -0.088 1.00 52.61 116 ALA D C 1
ATOM 689 O O . ALA A 1 95 ? 17.817 7.818 -0.798 1.00 54.33 116 ALA D O 1
ATOM 691 N N . MET A 1 96 ? 16.806 9.584 0.109 1.00 52.66 117 MET D N 1
ATOM 692 C CA . MET A 1 96 ? 15.678 9.623 -0.797 1.00 50.93 117 MET D CA 1
ATOM 693 C C . MET A 1 96 ? 15.318 11.068 -1.197 1.00 58.12 117 MET D C 1
ATOM 694 O O . MET A 1 96 ? 15.516 11.997 -0.417 1.00 55.24 117 MET D O 1
ATOM 699 N N . GLU A 1 97 ? 14.794 11.208 -2.421 1.00 56.47 118 GLU D N 1
ATOM 700 C CA . GLU A 1 97 ? 14.509 12.465 -3.094 1.00 54.37 118 GLU D CA 1
ATOM 701 C C . GLU A 1 97 ? 13.054 12.567 -3.448 1.00 55.89 118 GLU D C 1
ATOM 702 O O . GLU A 1 97 ? 12.408 11.574 -3.675 1.00 49.01 118 GLU D O 1
ATOM 708 N N . SER A 1 98 ? 12.522 13.788 -3.399 1.00 48.94 119 SER D N 1
ATOM 709 C CA . SER A 1 98 ? 11.286 14.158 -4.045 1.00 58.17 119 SER D CA 1
ATOM 710 C C . SER A 1 98 ? 11.746 14.012 -5.505 1.00 52.20 119 SER D C 1
ATOM 711 O O . SER A 1 98 ? 12.902 14.335 -5.875 1.00 68.24 119 SER D O 1
ATOM 714 N N . GLN A 1 99 ? 10.935 13.474 -6.333 1.00 55.56 120 GLN D N 1
ATOM 715 C CA . GLN A 1 99 ? 11.483 13.373 -7.712 1.00 66.25 120 GLN D CA 1
ATOM 716 C C . GLN A 1 99 ? 11.227 14.697 -8.443 1.00 56.30 120 GLN D C 1
ATOM 717 O O . GLN A 1 99 ? 12.097 15.225 -9.095 1.00 64.84 120 GLN D O 1
ATOM 723 N N . ARG A 1 100 ? 10.048 15.240 -8.224 1.00 53.85 121 ARG D N 1
ATOM 724 C CA . ARG A 1 100 ? 9.662 16.543 -8.692 1.00 61.70 121 ARG D CA 1
ATOM 725 C C . ARG A 1 100 ? 9.551 17.539 -7.547 1.00 62.47 121 ARG D C 1
ATOM 726 O O . ARG A 1 100 ? 9.834 17.176 -6.392 1.00 50.70 121 ARG D O 1
ATOM 734 N N . ALA A 1 101 ? 9.091 18.760 -7.867 1.00 57.40 122 ALA D N 1
ATOM 735 C CA . ALA A 1 101 ? 8.985 19.853 -6.941 1.00 58.53 122 ALA D CA 1
ATOM 736 C C . ALA A 1 101 ? 7.597 19.803 -6.399 1.00 60.45 122 ALA D C 1
ATOM 737 O O . ALA A 1 101 ? 6.672 19.642 -7.162 1.00 64.18 122 ALA D O 1
ATOM 739 N N . TYR A 1 102 ? 7.444 19.861 -5.082 1.00 45.31 123 TYR D N 1
ATOM 740 C CA . TYR A 1 102 ? 6.156 19.844 -4.484 1.00 48.25 123 TYR D CA 1
ATOM 741 C C . TYR A 1 102 ? 5.837 21.269 -4.122 1.00 54.84 123 TYR D C 1
ATOM 742 O O . TYR A 1 102 ? 6.698 22.142 -4.225 1.00 60.40 123 TYR D O 1
ATOM 751 N N . ARG A 1 103 ? 4.586 21.514 -3.726 1.00 65.56 124 ARG D N 1
ATOM 752 C CA . ARG A 1 103 ? 4.071 22.857 -3.555 1.00 63.94 124 ARG D CA 1
ATOM 753 C C . ARG A 1 103 ? 3.741 23.099 -2.159 1.00 59.63 124 ARG D C 1
ATOM 754 O O . ARG A 1 103 ? 2.875 22.434 -1.620 1.00 71.08 124 ARG D O 1
ATOM 762 N N . PHE A 1 104 ? 4.358 24.134 -1.607 1.00 55.09 125 PHE D N 1
ATOM 763 C CA . PHE A 1 104 ? 4.279 24.459 -0.232 1.00 53.94 125 PHE D CA 1
ATOM 764 C C . PHE A 1 104 ? 3.610 25.824 -0.078 1.00 53.81 125 PHE D C 1
ATOM 765 O O . PHE A 1 104 ? 3.944 26.756 -0.760 1.00 59.11 125 PHE D O 1
ATOM 773 N N . VAL A 1 105 ? 2.754 25.917 0.909 1.00 61.72 126 VAL D N 1
ATOM 774 C CA . VAL A 1 105 ? 2.201 27.149 1.393 1.00 71.33 126 VAL D CA 1
ATOM 775 C C . VAL A 1 105 ? 2.580 27.150 2.868 1.00 77.9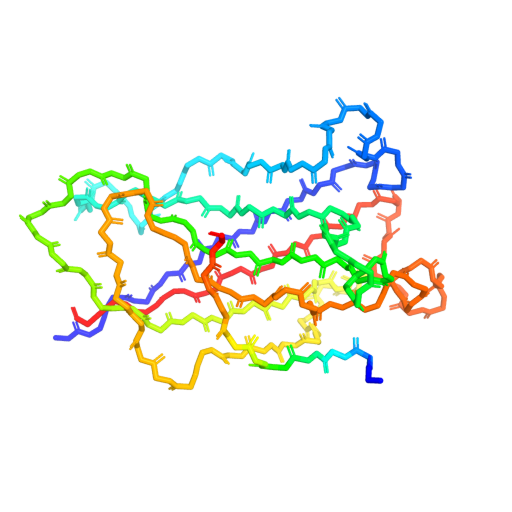3 126 VAL D C 1
ATOM 776 O O . VAL A 1 105 ? 3.101 26.152 3.37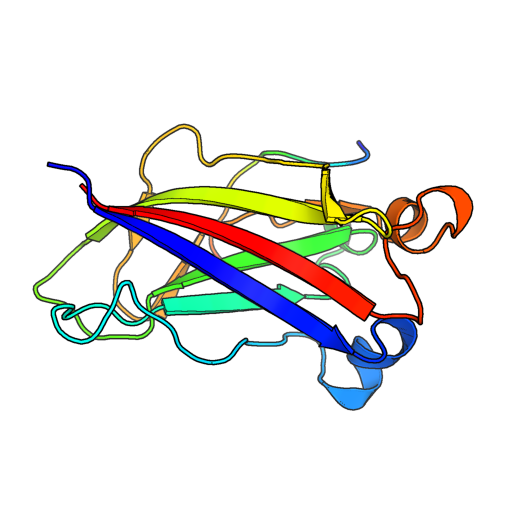0 1.00 75.81 126 VAL D O 1
ATOM 780 N N . GLN A 1 106 ? 2.349 28.265 3.556 1.00 72.22 127 GLN D N 1
ATOM 781 C CA . GLN A 1 106 ? 2.591 28.320 4.976 1.00 71.36 127 GLN D CA 1
ATOM 782 C C . GLN A 1 106 ? 1.878 27.171 5.689 1.00 68.39 127 GLN D C 1
ATOM 783 O O . GLN A 1 106 ? 0.682 26.975 5.532 1.00 70.08 127 GLN D O 1
ATOM 789 N N . GLY A 1 107 ? 2.633 26.451 6.503 1.00 61.18 128 GLY D N 1
ATOM 790 C CA . GLY A 1 107 ? 2.140 25.305 7.270 1.00 59.72 128 GLY D CA 1
ATOM 791 C C . GLY A 1 107 ? 2.028 23.977 6.499 1.00 54.74 128 GLY D C 1
ATOM 792 O O . GLY A 1 107 ? 1.567 22.988 7.044 1.00 57.08 128 GLY D O 1
ATOM 793 N N . LYS A 1 108 ? 2.409 23.953 5.234 1.00 52.43 129 LYS D N 1
ATOM 794 C CA . LYS A 1 108 ? 2.356 22.739 4.446 1.00 55.12 129 LYS D CA 1
ATOM 795 C C . LYS A 1 108 ? 3.673 22.024 4.567 1.00 60.19 129 LYS D C 1
ATOM 796 O O . LYS A 1 108 ? 4.706 22.644 4.399 1.00 56.62 129 LYS D O 1
ATOM 802 N N . ASP A 1 109 ? 3.606 20.711 4.784 1.00 64.49 130 ASP D N 1
ATOM 803 C CA . ASP A 1 109 ? 4.778 19.824 4.723 1.00 60.66 130 ASP D CA 1
ATOM 804 C C . ASP A 1 109 ? 4.615 18.724 3.689 1.00 57.17 130 ASP D C 1
ATOM 805 O O . ASP A 1 109 ? 3.495 18.370 3.322 1.00 55.09 130 ASP D O 1
ATOM 810 N N . TRP A 1 110 ? 5.754 18.235 3.199 1.00 52.96 131 TRP D N 1
ATOM 811 C CA . TRP A 1 110 ? 5.840 17.106 2.301 1.00 50.16 131 TRP D CA 1
ATOM 812 C C . TRP A 1 110 ? 7.032 16.265 2.800 1.00 55.18 131 TRP D C 1
ATOM 813 O O . TRP A 1 110 ? 8.049 16.815 3.233 1.00 44.63 131 TRP D O 1
ATOM 824 N N . GLY A 1 111 ? 6.901 14.948 2.728 1.00 46.73 132 GLY D N 1
ATOM 825 C CA . GLY A 1 111 ? 8.034 14.076 2.922 1.00 47.21 132 GLY D CA 1
ATOM 826 C C . GLY A 1 111 ? 7.673 12.618 2.898 1.00 45.94 132 GLY D C 1
ATOM 827 O O . GLY A 1 111 ? 6.730 12.213 2.190 1.00 47.12 132 GLY D O 1
ATOM 828 N N . PHE A 1 112 ? 8.371 11.822 3.703 1.00 42.49 133 PHE D N 1
ATOM 829 C CA . PHE A 1 112 ? 8.193 10.380 3.691 1.00 42.68 133 PHE D CA 1
ATOM 830 C C . PHE A 1 112 ? 7.602 9.840 4.964 1.00 43.09 133 PHE D C 1
ATOM 831 O O . PHE A 1 112 ? 8.214 9.887 6.039 1.00 42.23 133 PHE D O 1
ATOM 839 N N . LYS A 1 113 ? 6.371 9.336 4.897 1.00 44.78 134 LYS D N 1
ATOM 840 C CA . LYS A 1 113 ? 5.755 8.738 6.058 1.00 45.87 134 LYS D CA 1
ATOM 841 C C . LYS A 1 113 ? 6.588 7.502 6.548 1.00 51.09 134 LYS D C 1
ATOM 842 O O . LYS A 1 113 ? 6.586 7.197 7.731 1.00 47.34 134 LYS D O 1
ATOM 846 N N . LYS A 1 114 ? 7.334 6.866 5.647 1.00 45.52 135 LYS D N 1
ATOM 847 C CA . LYS A 1 114 ? 8.125 5.700 5.953 1.00 45.48 135 LYS D CA 1
ATOM 848 C C . LYS A 1 114 ? 9.495 5.915 5.492 1.00 49.66 135 LYS D C 1
ATOM 849 O O . LYS A 1 114 ? 9.965 5.223 4.579 1.00 50.25 135 LYS D O 1
ATOM 855 N N . PHE A 1 115 ? 10.160 6.876 6.123 1.00 43.62 136 PHE D N 1
ATOM 856 C CA . PHE A 1 115 ? 11.463 7.248 5.692 1.00 42.99 136 PHE D CA 1
ATOM 857 C C . PHE A 1 115 ? 12.466 6.148 5.955 1.00 41.75 136 PHE D C 1
ATOM 858 O O . PHE A 1 115 ? 13.281 5.877 5.115 1.00 49.54 136 PHE D O 1
ATOM 866 N N . ILE A 1 116 ? 12.430 5.537 7.135 1.00 46.85 137 ILE D N 1
ATOM 867 C CA . ILE A 1 116 ? 13.342 4.401 7.471 1.00 44.99 137 ILE D CA 1
ATOM 868 C C . ILE A 1 116 ? 12.802 3.538 8.593 1.00 49.14 137 ILE D C 1
ATOM 869 O O . ILE A 1 116 ? 12.197 4.068 9.545 1.00 45.25 137 ILE D O 1
ATOM 874 N N . ARG A 1 117 ? 12.977 2.211 8.473 1.00 52.60 138 ARG D N 1
ATOM 875 C CA . ARG A 1 117 ? 12.511 1.236 9.507 1.00 56.80 138 ARG D CA 1
ATOM 876 C C . ARG A 1 117 ? 13.291 1.495 10.787 1.00 53.27 138 ARG D C 1
ATOM 877 O O . ARG A 1 117 ? 14.532 1.638 10.759 1.00 46.51 138 ARG D O 1
ATOM 885 N N . ARG A 1 118 ? 12.576 1.541 11.905 1.00 52.47 139 ARG D N 1
ATOM 886 C CA . ARG A 1 118 ? 13.245 1.735 13.221 1.00 60.19 139 ARG D CA 1
ATOM 887 C C . ARG A 1 118 ? 14.266 0.651 13.559 1.00 61.04 139 ARG D C 1
ATOM 888 O O . ARG A 1 118 ? 15.386 0.961 14.026 1.00 54.98 139 ARG D O 1
ATOM 896 N N . ASP A 1 119 ? 13.903 -0.608 13.278 1.00 55.94 140 ASP D N 1
ATOM 897 C CA . ASP A 1 119 ? 14.805 -1.720 13.530 1.00 65.02 140 ASP D CA 1
ATOM 898 C C . ASP A 1 119 ? 16.102 -1.564 12.736 1.00 65.14 140 ASP D C 1
ATOM 899 O O . ASP A 1 119 ? 17.165 -1.832 13.257 1.00 68.67 140 ASP D O 1
ATOM 904 N N . PHE A 1 120 ? 16.034 -1.078 11.497 1.00 61.21 141 PHE D N 1
ATOM 905 C CA . PHE A 1 120 ? 17.272 -0.841 10.736 1.00 58.63 141 PHE D CA 1
ATOM 906 C C . PHE A 1 120 ? 18.097 0.154 11.511 1.00 62.96 141 PHE D C 1
ATOM 907 O O . PHE A 1 120 ? 19.284 -0.032 11.720 1.00 63.53 141 PHE D O 1
ATOM 915 N N . LEU A 1 121 ? 17.425 1.220 11.944 1.00 61.86 142 LEU D N 1
ATOM 916 C CA . LEU A 1 121 ? 18.079 2.380 12.554 1.00 61.64 142 LEU D CA 1
ATOM 917 C C . LEU A 1 121 ? 18.720 2.022 13.920 1.00 66.85 142 LEU D C 1
ATOM 918 O O . LEU A 1 121 ? 19.902 2.336 14.200 1.00 58.96 142 LEU D O 1
ATOM 923 N N . LEU A 1 122 ? 17.934 1.303 14.724 1.00 70.36 143 LEU D N 1
ATOM 924 C CA . LEU A 1 122 ? 18.362 0.798 16.035 1.00 68.85 143 LEU D CA 1
ATOM 925 C C . LEU A 1 122 ? 19.398 -0.326 16.004 1.00 76.50 143 LEU D C 1
ATOM 926 O O . LEU A 1 122 ? 20.206 -0.427 16.924 1.00 81.81 143 LEU D O 1
ATOM 931 N N . ASP A 1 123 ? 19.401 -1.179 14.987 1.00 75.96 144 ASP D N 1
ATOM 932 C CA . ASP A 1 123 ? 20.479 -2.137 14.883 1.00 72.86 144 ASP D CA 1
ATOM 933 C C . ASP A 1 123 ? 21.822 -1.390 14.724 1.00 78.92 144 ASP D C 1
ATOM 934 O O . ASP A 1 123 ? 22.173 -0.893 13.638 1.00 81.53 144 ASP D O 1
ATOM 939 N N . GLU A 1 124 ? 22.560 -1.376 15.833 1.00 78.12 145 GLU D N 1
ATOM 940 C CA . GLU A 1 124 ? 23.939 -0.860 15.970 1.00 85.15 145 GLU D CA 1
ATOM 941 C C . GLU A 1 124 ? 24.968 -1.264 14.936 1.00 81.74 145 GLU D C 1
ATOM 942 O O . GLU A 1 124 ? 25.981 -0.591 14.809 1.00 80.00 145 GLU D O 1
ATOM 948 N N . ALA A 1 125 ? 24.774 -2.393 14.259 1.00 80.98 146 ALA D N 1
ATOM 949 C CA . ALA A 1 125 ? 25.667 -2.787 13.151 1.00 81.35 146 ALA D CA 1
ATOM 950 C C . ALA A 1 125 ? 25.664 -1.780 12.004 1.00 84.57 146 ALA D C 1
ATOM 951 O O . ALA A 1 125 ? 26.672 -1.622 11.301 1.00 73.77 146 ALA D O 1
ATOM 953 N N . ASN A 1 126 ? 24.508 -1.137 11.796 1.00 87.51 147 ASN D N 1
ATOM 954 C CA . ASN A 1 126 ? 24.335 -0.136 10.738 1.00 76.21 147 ASN D CA 1
ATOM 955 C C . ASN A 1 126 ? 24.984 1.243 11.050 1.00 75.35 147 ASN D C 1
ATOM 956 O O . ASN A 1 126 ? 25.046 2.105 10.175 1.00 78.14 147 ASN D O 1
ATOM 961 N N . GLY A 1 127 ? 25.472 1.450 12.275 1.00 69.31 148 GLY D N 1
ATOM 962 C CA . GLY A 1 127 ? 26.186 2.669 12.635 1.00 69.18 148 GLY D CA 1
ATOM 963 C C . GLY A 1 127 ? 25.451 3.997 12.416 1.00 65.00 148 GLY D C 1
ATOM 964 O O . GLY A 1 127 ? 26.081 4.991 12.119 1.00 67.51 148 GLY D O 1
ATOM 965 N N . LEU A 1 128 ? 24.130 4.015 12.585 1.00 65.50 149 LEU D N 1
ATOM 966 C CA . LEU A 1 128 ? 23.331 5.213 12.333 1.00 61.91 149 LEU D CA 1
ATOM 967 C C . LEU A 1 128 ? 22.993 6.023 13.575 1.00 67.67 149 LEU D C 1
ATOM 968 O O . LEU A 1 128 ? 22.456 7.132 13.435 1.00 59.01 149 LEU D O 1
ATOM 973 N N . LEU A 1 129 ? 23.285 5.481 14.766 1.00 61.03 150 LEU D N 1
ATOM 974 C CA . LEU A 1 129 ? 23.018 6.162 16.023 1.00 60.01 150 LEU D CA 1
ATOM 975 C C . LEU A 1 129 ? 24.226 6.158 16.960 1.00 59.15 150 LEU D C 1
ATOM 976 O O . LEU A 1 129 ? 24.135 5.704 18.118 1.00 69.36 150 LEU D O 1
ATOM 981 N N . PRO A 1 130 ? 25.345 6.720 16.485 1.00 63.48 151 PRO D N 1
ATOM 982 C CA . PRO A 1 130 ? 26.561 6.850 17.283 1.00 61.73 151 PRO D CA 1
ATOM 983 C C . PRO A 1 130 ? 26.340 7.733 18.516 1.00 73.60 151 PRO D C 1
ATOM 984 O O . PRO A 1 130 ? 25.988 8.932 18.370 1.00 69.96 151 PRO D O 1
ATOM 988 N N . ASP A 1 131 ? 26.541 7.133 19.705 1.00 61.44 152 ASP D N 1
ATOM 989 C CA . ASP A 1 131 ? 26.213 7.745 20.990 1.00 65.93 152 ASP D CA 1
ATOM 990 C C . ASP A 1 131 ? 24.727 8.111 21.058 1.00 59.68 152 ASP D C 1
ATOM 991 O O . ASP A 1 131 ? 24.366 9.078 21.702 1.00 65.86 152 ASP D O 1
ATOM 996 N N . ASP A 1 132 ? 23.880 7.291 20.412 1.00 61.06 153 ASP D N 1
ATOM 997 C CA . ASP A 1 132 ? 22.431 7.529 20.348 1.00 59.83 153 ASP D CA 1
ATOM 998 C C . ASP A 1 132 ? 22.073 8.949 19.786 1.00 51.30 153 ASP D C 1
ATOM 999 O O . ASP A 1 132 ? 21.115 9.586 20.231 1.00 52.94 153 ASP D O 1
ATOM 1004 N N . LYS A 1 133 ? 22.915 9.441 18.880 1.00 53.39 154 LYS D N 1
ATOM 1005 C CA . LYS A 1 133 ? 22.657 10.647 18.107 1.00 53.10 154 LYS D CA 1
ATOM 1006 C C . LYS A 1 133 ? 22.196 10.282 16.681 1.00 53.78 154 LYS D C 1
ATOM 1007 O O . LYS A 1 133 ? 22.885 9.605 15.943 1.00 51.39 154 LYS D O 1
ATOM 1013 N N . LEU A 1 134 ? 21.007 10.741 16.302 1.00 47.82 155 LEU D N 1
ATOM 1014 C CA . LEU A 1 134 ? 20.560 10.636 14.894 1.00 48.01 155 LEU D CA 1
ATOM 1015 C C . LEU A 1 134 ? 20.849 11.998 14.254 1.00 44.36 155 LEU D C 1
ATOM 1016 O O . LEU A 1 134 ? 20.386 13.031 14.761 1.00 43.21 155 LEU D O 1
ATOM 1021 N N . THR A 1 135 ? 21.612 11.976 13.174 1.00 42.22 156 THR D N 1
ATOM 1022 C CA . THR A 1 135 ? 21.914 13.136 12.368 1.00 44.82 156 THR D CA 1
ATOM 1023 C C . THR A 1 135 ? 21.271 13.026 10.993 1.00 47.52 156 THR D C 1
ATOM 1024 O O . THR A 1 135 ? 21.522 12.076 10.175 1.00 44.45 156 THR D O 1
ATOM 1028 N N . LEU A 1 136 ? 20.380 13.974 10.746 1.00 46.72 157 LEU D N 1
ATOM 1029 C CA . LEU A 1 136 ? 19.688 14.024 9.447 1.00 45.50 157 LEU D CA 1
ATOM 1030 C C . LEU A 1 136 ? 20.212 15.213 8.611 1.00 45.28 157 LEU D C 1
ATOM 1031 O O . LEU A 1 136 ? 20.429 16.354 9.129 1.00 47.42 157 LEU D O 1
ATOM 1036 N N . PHE A 1 137 ? 20.444 14.939 7.334 1.00 43.73 158 PHE D N 1
ATOM 1037 C CA . PHE A 1 137 ? 20.835 15.950 6.351 1.00 50.41 158 PHE D CA 1
ATOM 1038 C C . PHE A 1 137 ? 19.698 16.248 5.364 1.00 53.69 158 PHE D C 1
ATOM 1039 O O . PHE A 1 137 ? 19.182 15.356 4.686 1.00 49.26 158 PHE D O 1
ATOM 1047 N N . CYS A 1 138 ? 19.232 17.490 5.323 1.00 48.69 159 CYS D N 1
ATOM 1048 C CA . CYS A 1 138 ? 18.187 17.846 4.354 1.00 56.62 159 CYS D CA 1
ATOM 1049 C C . CYS A 1 138 ? 18.782 18.793 3.332 1.00 52.77 159 CYS D C 1
ATOM 1050 O O . CYS A 1 138 ? 19.321 19.786 3.731 1.00 50.47 159 CYS D O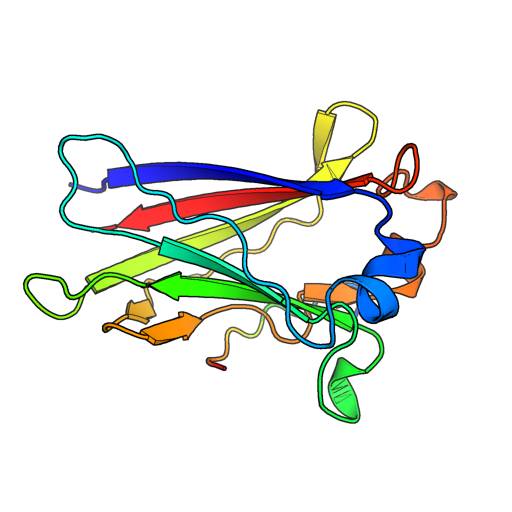 1
ATOM 1053 N N . GLU A 1 139 ? 18.675 18.491 2.041 1.00 46.47 160 GLU D N 1
ATOM 1054 C CA . GLU A 1 139 ? 19.008 19.468 0.951 1.00 52.75 160 GLU D CA 1
ATOM 1055 C C . GLU A 1 139 ? 17.736 19.887 0.235 1.00 54.82 160 GLU D C 1
ATOM 1056 O O . GLU A 1 139 ? 16.943 19.048 -0.133 1.00 55.58 160 GLU D O 1
ATOM 1062 N N . VAL A 1 140 ? 17.564 21.182 0.038 1.00 56.05 161 VAL D N 1
ATOM 1063 C CA . VAL A 1 140 ? 16.311 21.764 -0.487 1.00 52.81 161 VAL D CA 1
ATOM 1064 C C . VAL A 1 140 ? 16.718 22.544 -1.752 1.00 57.66 161 VAL D C 1
ATOM 1065 O O . VAL A 1 140 ? 17.851 23.117 -1.833 1.00 57.20 161 VAL D O 1
ATOM 1069 N N . SER A 1 141 ? 15.845 22.493 -2.761 1.00 54.78 162 SER D N 1
ATOM 1070 C CA . SER A 1 141 ? 16.083 23.185 -4.045 1.00 59.24 162 SER D CA 1
ATOM 1071 C C . SER A 1 141 ? 14.824 23.894 -4.502 1.00 58.80 162 SER D C 1
ATOM 1072 O O . SER A 1 141 ? 13.775 23.230 -4.863 1.00 55.90 162 SER D O 1
ATOM 1075 N N . VAL A 1 142 ? 14.878 25.226 -4.375 1.00 65.58 163 VAL D N 1
ATOM 1076 C CA . VAL A 1 142 ? 13.744 26.088 -4.637 1.00 69.39 163 VAL D CA 1
ATOM 1077 C C . VAL A 1 142 ? 13.993 26.689 -6.009 1.00 77.08 163 VAL D C 1
ATOM 1078 O O . VAL A 1 142 ? 15.091 27.200 -6.277 1.00 75.08 163 VAL D O 1
ATOM 1082 N N . VAL A 1 143 ? 12.958 26.642 -6.852 1.00 82.19 164 VAL D N 1
ATOM 1083 C CA . VAL A 1 143 ? 13.037 27.120 -8.246 1.00 90.49 164 VAL D CA 1
ATOM 1084 C C . VAL A 1 143 ? 13.333 28.631 -8.362 1.00 75.64 164 VAL D C 1
ATOM 1085 O O . VAL A 1 143 ? 12.821 29.431 -7.584 1.00 71.47 164 VAL D O 1
ATOM 1089 N N . PRO B 2 1 ? 10.271 -3.313 3.209 1.00 51.62 223 PRO G N 1
ATOM 1090 C CA . PRO B 2 1 ? 10.955 -2.162 2.595 1.00 50.34 223 PRO G CA 1
ATOM 1091 C C . PRO B 2 1 ? 11.623 -1.421 3.705 1.00 56.78 223 PRO G C 1
ATOM 1092 O O . PRO B 2 1 ? 10.979 -1.018 4.642 1.00 56.93 223 PRO G O 1
ATOM 1096 N N . GLU B 2 2 ? 12.923 -1.345 3.625 1.00 51.59 224 GLU G N 1
ATOM 1097 C CA . GLU B 2 2 ? 13.735 -0.668 4.541 1.00 53.16 224 GLU G CA 1
ATOM 1098 C C . GLU B 2 2 ? 13.454 0.906 4.457 1.00 63.12 224 GLU G C 1
ATOM 1099 O O . GLU B 2 2 ? 13.421 1.572 5.482 1.00 56.68 224 GLU G O 1
ATOM 1105 N N . GLN B 2 3 ? 13.221 1.452 3.250 1.00 54.21 225 GLN G N 1
ATOM 1106 C CA . GLN B 2 3 ? 12.657 2.798 3.060 1.00 56.08 225 GLN G CA 1
ATOM 1107 C C . GLN B 2 3 ? 11.581 2.804 1.983 1.00 58.57 225 GLN G C 1
ATOM 1108 O O . GLN B 2 3 ? 11.635 2.021 1.019 1.00 63.89 225 GLN G O 1
ATOM 1114 N N . ASP B 2 4 ? 10.591 3.675 2.133 1.00 52.04 226 ASP G N 1
ATOM 1115 C CA . ASP B 2 4 ? 9.522 3.834 1.140 1.00 55.01 226 ASP G CA 1
ATOM 1116 C C . ASP B 2 4 ? 9.476 5.281 0.610 1.00 54.81 226 ASP G C 1
ATOM 1117 O O . ASP B 2 4 ? 9.205 6.204 1.371 1.00 53.75 226 ASP G O 1
ATOM 1122 N N . CYS B 2 5 ? 9.701 5.434 -0.702 1.00 56.85 227 CYS G N 1
ATOM 1123 C CA . CYS B 2 5 ? 9.871 6.749 -1.370 1.00 50.88 227 CYS G CA 1
ATOM 1124 C C . CYS B 2 5 ? 8.591 7.476 -1.750 1.00 48.60 227 CYS G C 1
ATOM 1125 O O . CYS B 2 5 ? 8.657 8.527 -2.309 1.00 49.37 227 CYS G O 1
ATOM 1128 N N . ALA B 2 6 ? 7.440 6.963 -1.362 1.00 44.10 228 ALA G N 1
ATOM 1129 C CA . ALA B 2 6 ? 6.198 7.678 -1.513 1.00 54.84 228 ALA G CA 1
ATOM 1130 C C . ALA B 2 6 ? 6.176 8.982 -0.687 1.00 53.94 228 ALA G C 1
ATOM 1131 O O . ALA B 2 6 ? 6.262 8.943 0.572 1.00 45.42 228 ALA G O 1
ATOM 1133 N N . VAL B 2 7 ? 5.997 10.097 -1.405 1.00 48.14 229 VAL G N 1
ATOM 1134 C CA . VAL B 2 7 ? 5.937 11.435 -0.816 1.00 48.46 229 VAL G CA 1
ATOM 1135 C C . VAL B 2 7 ? 4.510 11.735 -0.494 1.00 50.11 229 VAL G C 1
ATOM 1136 O O . VAL B 2 7 ? 3.666 11.644 -1.368 1.00 59.89 229 VAL G O 1
ATOM 1140 N N . THR B 2 8 ? 4.240 12.072 0.765 1.00 52.61 230 THR G N 1
ATOM 1141 C CA . THR B 2 8 ? 2.923 12.480 1.228 1.00 51.00 230 THR G CA 1
ATOM 1142 C C . THR B 2 8 ? 3.048 13.795 1.995 1.00 54.57 230 THR G C 1
ATOM 1143 O O . THR B 2 8 ? 4.145 14.231 2.304 1.00 59.85 230 THR G O 1
ATOM 1147 N N . SER B 2 9 ? 1.908 14.386 2.287 1.00 53.01 231 SER G N 1
ATOM 1148 C CA . SER B 2 9 ? 1.748 15.540 3.168 1.00 61.13 231 SER G CA 1
ATOM 1149 C C . SER B 2 9 ? 1.146 15.143 4.501 1.00 67.46 231 SER G C 1
ATOM 1150 O O . SER B 2 9 ? 0.435 14.146 4.582 1.00 80.83 231 SER G O 1
ATOM 1153 N N . GLY B 2 10 ? 1.422 15.940 5.539 1.00 71.11 232 GLY G N 1
ATOM 1154 C CA . GLY B 2 10 ? 1.148 15.556 6.935 1.00 73.67 232 GLY G CA 1
ATOM 1155 C C . GLY B 2 10 ? -0.296 15.471 7.365 1.00 68.67 232 GLY G C 1
ATOM 1156 O O . GLY B 2 10 ? -1.090 16.335 7.022 1.00 84.70 232 GLY G O 1
#

Radius of gyration: 14.79 Å; Cα contacts (8 Å, |Δi|>4): 351; chains: 2; bounding box: 33×40×37 Å

Secondary structure (DSSP, 8-state):
--EEEEEEEEESSGGGHHHHH-SSEEPPPB-S-TT-S--EEEEEESS-SSTTTTTEEEEEEEE-S--SS-EEEEEEEEEE-TTS-EEEEEE-SS-EEE-TT-EEEEEEEEEHHHHH-GGG---GGG-EEEEEEEEE-/------EE--

Solvent-accessible surface area: 7619 Å² total; per-residue (Å²): 157,90,77,115,22,54,50,118,21,59,3,78,80,4,51,112,1,87,134,124,102,25,94,68,10,118,12,80,76,16,29,54,39,118,113,30,88,25,54,0,4,0,25,0,3,1,51,7,99,64,91,114,0,83,71,6,1,1,0,5,0,15,0,60,20,100,22,120,78,97,12,111,0,102,5,44,0,1,0,30,24,70,165,58,93,75,41,45,47,20,85,5,143,166,17,33,137,0,72,99,55,68,15,47,0,0,46,26,0,0,68,48,88,44,1,76,74,166,94,48,25,5,30,48,129,36,85,1,23,1,40,0,50,0,23,15,100,113,75,40,45,89,57,26,56,40,76